Protein AF-A0A2E6H609-F1 (afdb_monomer_lite)

Foldseek 3Di:
DDDDPPPVVVVVPPPPPVLPPLCVCPVPDPVCVVVNLVRLLSLLVVCLVPVDLVSLLSSLNNVLSCVVVDLALVSVLSNLVVCVVPVVSNLVSLVVDDPVSSVSSVVSSVVSNVCVVVVND

Secondary structure (DSSP, 8-state):
--SSSSSTTSGGG--------GGGGPSP-GGGHHHHHHHHHHHHHHHHHH--HHHHHHHHHHHHHHTTT--SSGGGGGTHHHHHHSHHHHHHHHTTS-HHHHHHHHHHHHHHHHHHHHT--

Radius of gyration: 18.42 Å; chains: 1; bounding box: 48×64×32 Å

Structure (mmCIF, N/CA/C/O backbone):
data_AF-A0A2E6H609-F1
#
_entry.id   AF-A0A2E6H609-F1
#
loop_
_atom_site.group_PDB
_atom_site.id
_atom_site.type_symbol
_atom_site.label_atom_id
_atom_site.label_alt_id
_atom_site.label_comp_id
_atom_site.label_asym_id
_atom_site.label_entity_id
_atom_site.label_seq_id
_atom_site.pdbx_PDB_ins_code
_atom_site.Cartn_x
_atom_site.Cartn_y
_atom_site.Cartn_z
_atom_site.occupancy
_atom_site.B_iso_or_equiv
_atom_site.auth_seq_id
_atom_site.auth_comp_id
_atom_site.auth_asym_id
_atom_site.auth_atom_id
_atom_site.pdbx_PDB_model_num
ATOM 1 N N . MET A 1 1 ? -29.420 50.968 -5.393 1.00 48.84 1 MET A N 1
ATOM 2 C CA . MET A 1 1 ? -29.452 49.490 -5.468 1.00 48.84 1 MET A CA 1
ATOM 3 C C . MET A 1 1 ? -28.442 48.998 -6.502 1.00 48.84 1 MET A C 1
ATOM 5 O O . MET A 1 1 ? -28.805 48.791 -7.642 1.00 48.84 1 MET A O 1
ATOM 9 N N . LEU A 1 2 ? -27.162 48.883 -6.149 1.00 48.47 2 LEU A N 1
ATOM 10 C CA . LEU A 1 2 ? -26.117 48.305 -7.009 1.00 48.47 2 LEU A CA 1
ATOM 11 C C . LEU A 1 2 ? -24.867 48.211 -6.135 1.00 48.47 2 LEU A C 1
ATOM 13 O O . LEU A 1 2 ? -24.292 49.260 -5.873 1.00 48.47 2 LEU A O 1
ATOM 17 N N . LYS A 1 3 ? -24.528 47.019 -5.614 1.00 52.00 3 LYS A N 1
ATOM 18 C CA . LYS A 1 3 ? -23.198 46.620 -5.066 1.00 52.00 3 LYS A CA 1
ATOM 19 C C . LYS A 1 3 ? -23.232 45.349 -4.183 1.00 52.00 3 LYS A C 1
ATOM 21 O O . LYS A 1 3 ? -22.419 45.227 -3.280 1.00 52.00 3 LYS A O 1
ATOM 26 N N . LEU A 1 4 ? -24.108 44.369 -4.440 1.00 51.22 4 LEU A N 1
ATOM 27 C CA . LEU A 1 4 ? -24.056 43.079 -3.714 1.00 51.22 4 LEU A CA 1
ATOM 28 C C . LEU A 1 4 ? -23.756 41.839 -4.575 1.00 51.22 4 LEU A C 1
ATOM 30 O O . LEU A 1 4 ? -23.545 40.765 -4.031 1.00 51.22 4 LEU A O 1
ATOM 34 N N . ILE A 1 5 ? -23.649 41.966 -5.901 1.00 55.59 5 ILE A N 1
ATOM 35 C CA . ILE A 1 5 ? -23.533 40.800 -6.807 1.00 55.59 5 ILE A CA 1
ATOM 36 C C . ILE A 1 5 ? -22.076 40.534 -7.253 1.00 55.59 5 ILE A C 1
ATOM 38 O O . ILE A 1 5 ? -21.819 39.726 -8.135 1.00 55.59 5 ILE A O 1
ATOM 42 N N . LYS A 1 6 ? -21.069 41.183 -6.650 1.00 45.56 6 LYS A N 1
ATOM 43 C CA . LYS A 1 6 ? -19.662 41.012 -7.080 1.00 45.56 6 LYS A CA 1
ATOM 44 C C . LYS A 1 6 ? -18.836 39.989 -6.295 1.00 45.56 6 LYS A C 1
ATOM 46 O O . LYS A 1 6 ? -17.710 39.728 -6.696 1.00 45.56 6 LYS A O 1
ATOM 51 N N . VAL A 1 7 ? -19.368 39.379 -5.234 1.00 52.22 7 VAL A N 1
ATOM 52 C CA . VAL A 1 7 ? -18.578 38.456 -4.389 1.00 52.22 7 VAL A CA 1
ATOM 53 C C . VAL A 1 7 ? -18.879 36.975 -4.667 1.00 52.22 7 VAL A C 1
ATOM 55 O O . VAL A 1 7 ? -18.064 36.116 -4.352 1.00 52.22 7 VAL A O 1
ATOM 58 N N . LEU A 1 8 ? -19.989 36.647 -5.340 1.00 47.31 8 LEU A N 1
ATOM 59 C CA . LEU A 1 8 ? -20.422 35.249 -5.488 1.00 47.31 8 LEU A CA 1
ATOM 60 C C . LEU A 1 8 ? -19.766 34.466 -6.644 1.00 47.31 8 LEU A C 1
ATOM 62 O O . LEU A 1 8 ? -19.955 33.261 -6.742 1.00 47.31 8 LEU A O 1
ATOM 66 N N . LEU A 1 9 ? -19.001 35.123 -7.522 1.00 47.19 9 LEU A N 1
ATOM 67 C CA . LEU A 1 9 ? -18.356 34.471 -8.674 1.00 47.19 9 LEU A CA 1
ATOM 68 C C . LEU A 1 9 ? -16.894 34.069 -8.423 1.00 47.19 9 LEU A C 1
ATOM 70 O O . LEU A 1 9 ? -16.310 33.373 -9.248 1.00 47.19 9 LEU A O 1
ATOM 74 N N . LEU A 1 10 ? -16.302 34.457 -7.285 1.00 43.31 10 LEU A N 1
ATOM 75 C CA . LEU A 1 10 ? -14.913 34.102 -6.960 1.00 43.31 10 LEU A CA 1
ATOM 76 C C . LEU A 1 10 ? -14.771 32.739 -6.258 1.00 43.31 10 LEU A C 1
ATOM 78 O O . LEU A 1 10 ? -13.672 32.198 -6.199 1.00 43.31 10 LEU A O 1
ATOM 82 N N . SER A 1 11 ? -15.862 32.159 -5.753 1.00 45.47 11 SER A N 1
ATOM 83 C CA . SER A 1 11 ? -15.857 30.859 -5.062 1.00 45.47 11 SER A CA 1
ATOM 84 C C . SER A 1 11 ? -16.015 29.653 -5.995 1.00 45.47 11 SER A C 1
ATOM 86 O O . SER A 1 11 ? -15.825 28.521 -5.560 1.00 45.47 11 SER A O 1
ATOM 88 N N . LEU A 1 12 ? -16.304 29.869 -7.283 1.00 41.12 12 LEU A N 1
ATOM 89 C CA . LEU A 1 12 ? -16.448 28.794 -8.276 1.00 41.12 12 LEU A CA 1
ATOM 90 C C . LEU A 1 12 ? -15.134 28.419 -8.981 1.00 41.12 12 LEU A C 1
ATOM 92 O O . LEU A 1 12 ? -15.113 27.494 -9.785 1.00 41.12 12 LEU A O 1
ATOM 96 N N . PHE A 1 13 ? -14.024 29.076 -8.630 1.00 44.38 13 PHE A N 1
ATOM 97 C CA . PHE A 1 13 ? -12.676 28.715 -9.078 1.00 44.38 13 PHE A CA 1
ATOM 98 C C . PHE A 1 13 ? -11.891 27.892 -8.043 1.00 44.38 13 PHE A C 1
ATOM 100 O O . PHE A 1 13 ? -10.661 27.820 -8.121 1.00 44.38 13 PHE A O 1
ATOM 107 N N . LEU A 1 14 ? -12.571 27.172 -7.133 1.00 43.41 14 LEU A N 1
ATOM 108 C CA . LEU A 1 14 ? -12.004 25.925 -6.605 1.00 43.41 14 LEU A CA 1
ATOM 109 C C . LEU A 1 14 ? -11.984 24.916 -7.751 1.00 43.41 14 LEU A C 1
ATOM 111 O O . LEU A 1 14 ? -12.820 24.025 -7.868 1.00 43.41 14 LEU A O 1
ATOM 115 N N . SER A 1 15 ? -11.011 25.125 -8.630 1.00 40.81 15 SER A N 1
ATOM 116 C CA . SER A 1 15 ? -10.601 24.190 -9.651 1.00 40.81 15 SER A CA 1
ATOM 117 C C . SER A 1 15 ? -10.499 22.842 -8.967 1.00 40.81 15 SER A C 1
ATOM 119 O O . SER A 1 15 ? -9.662 22.655 -8.080 1.00 40.81 15 SER A O 1
ATOM 121 N N . GLN A 1 16 ? -11.395 21.936 -9.353 1.00 44.53 16 GLN A N 1
ATOM 122 C CA . GLN A 1 16 ? -11.210 20.512 -9.185 1.00 44.53 16 GLN A CA 1
ATOM 123 C C . GLN A 1 16 ? -9.761 20.222 -9.571 1.00 44.53 16 GLN A C 1
ATOM 125 O O . GLN A 1 16 ? -9.411 20.141 -10.748 1.00 44.53 16 GLN A O 1
ATOM 130 N N . LEU A 1 17 ? -8.905 20.067 -8.562 1.00 43.00 17 LEU A N 1
ATOM 131 C CA . LEU A 1 17 ? -7.793 19.149 -8.648 1.00 43.00 17 LEU A CA 1
ATOM 132 C C . LEU A 1 17 ? -8.477 17.84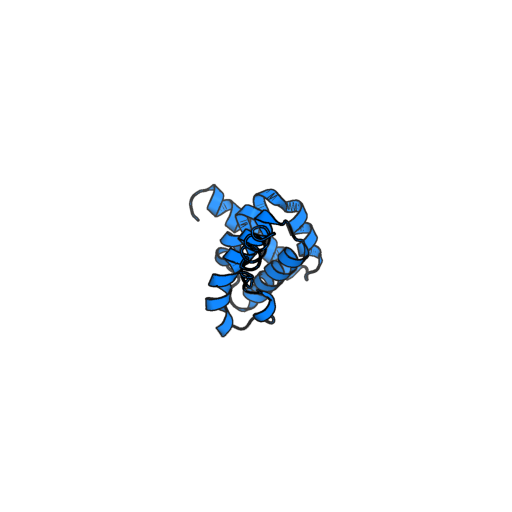0 -9.000 1.00 43.00 17 LEU A C 1
ATOM 134 O O . LEU A 1 17 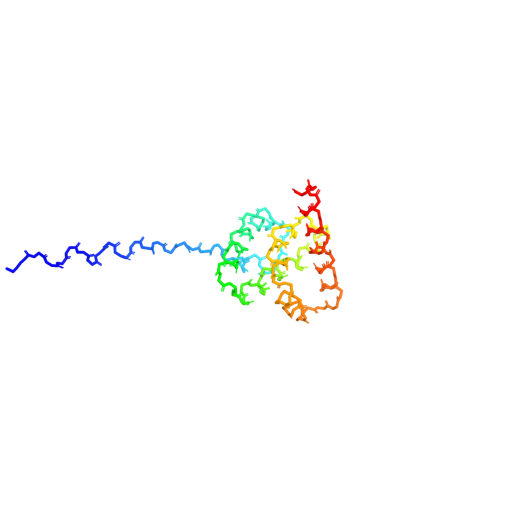? -9.019 17.166 -8.128 1.00 43.00 17 LEU A O 1
ATOM 138 N N . ALA A 1 18 ? -8.553 17.545 -10.296 1.00 42.75 18 ALA A N 1
ATOM 139 C CA . ALA A 1 18 ? -8.818 16.211 -10.767 1.00 42.75 18 ALA A CA 1
ATOM 140 C C . ALA A 1 18 ? -7.723 15.368 -10.117 1.00 42.75 18 ALA A C 1
ATOM 142 O O . ALA A 1 18 ? -6.588 15.327 -10.601 1.00 42.75 18 ALA A O 1
ATOM 143 N N . SER A 1 19 ? -8.027 14.819 -8.935 1.00 48.94 19 SER A N 1
ATOM 144 C CA . SER A 1 19 ? -7.154 13.888 -8.245 1.00 48.94 19 SER A CA 1
ATOM 145 C C . SER A 1 19 ? -6.884 12.824 -9.287 1.00 48.94 19 SER A C 1
ATOM 147 O O . SER A 1 19 ? -7.821 12.289 -9.884 1.00 48.94 19 SER A O 1
ATOM 149 N N . ALA A 1 20 ? -5.613 12.662 -9.652 1.00 59.75 20 ALA A N 1
ATOM 150 C CA . ALA A 1 20 ? -5.241 11.726 -10.691 1.00 59.75 20 ALA A CA 1
ATOM 151 C C . ALA A 1 20 ? -5.693 10.347 -10.208 1.00 59.75 20 ALA A C 1
ATOM 153 O O . ALA A 1 20 ? -5.037 9.761 -9.351 1.00 59.75 20 ALA A O 1
ATOM 154 N N . ASP A 1 21 ? -6.846 9.883 -10.702 1.00 75.75 21 ASP A N 1
ATOM 155 C CA . ASP A 1 21 ? -7.497 8.712 -10.129 1.00 75.75 21 ASP A CA 1
ATOM 156 C C . ASP A 1 21 ? -6.628 7.500 -10.420 1.00 75.75 21 ASP A C 1
ATOM 158 O O . ASP A 1 21 ? -6.451 7.088 -11.571 1.00 75.75 21 ASP A O 1
ATOM 162 N N . ILE A 1 22 ? -6.052 6.949 -9.359 1.00 85.94 22 ILE A N 1
ATOM 163 C CA . ILE A 1 22 ? -5.151 5.813 -9.442 1.00 85.94 22 ILE A CA 1
ATOM 164 C C . ILE A 1 22 ? -5.847 4.571 -10.018 1.00 85.94 22 ILE A C 1
ATOM 166 O O . ILE A 1 22 ? -5.189 3.705 -10.597 1.00 85.94 22 ILE A O 1
ATOM 170 N N . ASN A 1 23 ? -7.185 4.537 -9.976 1.00 84.50 23 ASN A N 1
ATOM 171 C CA . ASN A 1 23 ? -8.004 3.509 -10.612 1.00 84.50 23 ASN A CA 1
ATOM 172 C C . ASN A 1 23 ? -7.757 3.352 -12.107 1.00 84.50 23 ASN A C 1
ATOM 174 O O . ASN A 1 23 ? -7.874 2.242 -12.616 1.00 84.50 23 ASN A O 1
ATOM 178 N N . LYS A 1 24 ? -7.427 4.432 -12.827 1.00 88.44 24 LYS A N 1
ATOM 179 C CA . LYS A 1 24 ? -7.278 4.365 -14.291 1.00 88.44 24 LYS A CA 1
ATOM 180 C C . LYS A 1 24 ? -6.125 3.460 -14.734 1.00 88.44 24 LYS A C 1
ATOM 182 O O . LYS A 1 24 ? -6.010 3.133 -15.910 1.00 88.44 24 LYS A O 1
ATOM 187 N N . TYR A 1 25 ? -5.263 3.077 -13.794 1.00 89.06 25 TYR A N 1
ATOM 188 C CA . TYR A 1 25 ? -4.143 2.178 -14.024 1.00 89.06 25 TYR A CA 1
ATOM 189 C C . TYR A 1 25 ? -4.432 0.735 -13.616 1.00 89.06 25 TYR A C 1
ATOM 191 O O . TYR A 1 25 ? -3.521 -0.083 -13.710 1.00 89.06 25 TYR A O 1
ATOM 199 N N . LEU A 1 26 ? -5.654 0.410 -13.185 1.00 86.94 26 LEU A N 1
ATOM 200 C CA . LEU A 1 26 ? -6.084 -0.949 -12.871 1.00 86.94 26 LEU A CA 1
ATOM 201 C C . LEU A 1 26 ? -6.909 -1.528 -14.045 1.00 86.94 26 LEU A C 1
ATOM 203 O O . LEU A 1 26 ? -7.840 -0.868 -14.503 1.00 86.94 26 LEU A O 1
ATOM 207 N N . PRO A 1 27 ? -6.611 -2.750 -14.537 1.00 90.88 27 PRO A N 1
ATOM 208 C CA . PRO A 1 27 ? -5.511 -3.622 -14.124 1.00 90.88 27 PRO A CA 1
ATOM 209 C C . PRO A 1 27 ? -4.136 -3.072 -14.538 1.00 90.88 27 PRO A C 1
ATOM 211 O O . PRO A 1 27 ? -3.959 -2.507 -15.621 1.00 90.88 27 PRO A O 1
ATOM 214 N N . LEU A 1 28 ? -3.149 -3.270 -13.664 1.00 91.44 28 LEU A N 1
ATOM 215 C CA . LEU A 1 28 ? -1.809 -2.716 -13.809 1.00 91.44 28 LEU A CA 1
ATOM 216 C C . LEU A 1 28 ? -1.044 -3.393 -14.948 1.00 91.44 28 LEU A C 1
ATOM 218 O O . LEU A 1 28 ? -0.929 -4.619 -14.999 1.00 91.44 28 LEU A O 1
ATOM 222 N N . LYS A 1 29 ? -0.480 -2.576 -15.843 1.00 93.81 29 LYS A N 1
ATOM 223 C CA . LYS A 1 29 ? 0.429 -2.987 -16.921 1.00 93.81 29 LYS A CA 1
ATOM 224 C C . LYS A 1 29 ? 1.811 -2.387 -16.679 1.00 93.81 29 LYS A C 1
ATOM 226 O O . LYS A 1 29 ? 1.921 -1.305 -16.107 1.00 93.81 29 LYS A O 1
ATOM 231 N N . LYS A 1 30 ? 2.864 -3.033 -17.192 1.00 90.38 30 LYS A N 1
ATOM 232 C CA . LYS A 1 30 ? 4.250 -2.546 -17.058 1.00 90.38 30 LYS A CA 1
ATOM 233 C C . LYS A 1 30 ? 4.431 -1.120 -17.601 1.00 90.38 30 LYS A C 1
ATOM 235 O O . LYS A 1 30 ? 5.126 -0.316 -16.992 1.00 90.38 30 LYS A O 1
ATOM 240 N N . SER A 1 31 ? 3.748 -0.777 -18.695 1.00 91.94 31 SER A N 1
ATOM 241 C CA . SER A 1 31 ? 3.759 0.575 -19.275 1.00 91.94 31 SER A CA 1
ATOM 242 C C . SER A 1 31 ? 3.138 1.645 -18.369 1.00 91.94 31 SER A C 1
ATOM 244 O O . SER A 1 31 ? 3.436 2.824 -18.535 1.00 91.94 31 SER A O 1
ATOM 246 N N . HIS A 1 32 ? 2.300 1.265 -17.398 1.00 93.31 32 HIS A N 1
ATOM 247 C CA . HIS A 1 32 ? 1.688 2.201 -16.454 1.00 93.31 32 HIS A CA 1
ATOM 248 C C . HIS A 1 32 ? 2.642 2.598 -15.318 1.00 93.31 32 HIS A C 1
ATOM 250 O O . HIS A 1 32 ? 2.412 3.630 -14.691 1.00 93.31 32 HIS A O 1
ATOM 256 N N . LEU A 1 33 ? 3.700 1.817 -15.046 1.00 90.31 33 LEU A N 1
ATOM 257 C CA . LEU A 1 33 ? 4.552 1.986 -13.861 1.00 90.31 33 LEU A CA 1
ATOM 258 C C . LEU A 1 33 ? 5.102 3.413 -13.697 1.00 90.31 33 LEU A C 1
ATOM 260 O O . LEU A 1 33 ? 4.899 3.980 -12.623 1.00 90.31 33 LEU A O 1
ATOM 264 N N . PRO A 1 34 ? 5.684 4.068 -14.727 1.00 90.25 34 PRO A N 1
ATOM 265 C CA . PRO A 1 34 ? 6.198 5.431 -14.572 1.00 90.25 34 PRO A CA 1
ATOM 266 C C . PRO A 1 34 ? 5.120 6.442 -14.164 1.00 90.25 34 PRO A C 1
ATOM 268 O O . PRO A 1 34 ? 5.382 7.373 -13.405 1.00 90.25 34 PRO A O 1
ATOM 271 N N . ALA A 1 35 ? 3.894 6.268 -14.662 1.00 91.31 35 ALA A N 1
ATOM 272 C CA . ALA A 1 35 ? 2.778 7.142 -14.331 1.00 91.31 35 ALA A CA 1
ATOM 273 C C . ALA A 1 35 ? 2.216 6.833 -12.935 1.00 91.31 35 ALA A C 1
ATOM 275 O O . ALA A 1 35 ? 1.894 7.754 -12.188 1.00 91.31 35 ALA A O 1
ATOM 276 N N . VAL A 1 36 ? 2.155 5.552 -12.564 1.00 91.94 36 VAL A N 1
ATOM 277 C CA . VAL A 1 36 ? 1.716 5.082 -11.245 1.00 91.94 36 VAL A CA 1
ATOM 278 C C . VAL A 1 36 ? 2.628 5.598 -10.138 1.00 91.94 36 VAL A C 1
ATOM 280 O O . VAL A 1 36 ? 2.114 6.166 -9.178 1.00 91.94 36 VAL A O 1
ATOM 283 N N . TYR A 1 37 ? 3.953 5.515 -10.300 1.00 89.38 37 TYR A N 1
ATOM 284 C CA . TYR A 1 37 ? 4.907 6.069 -9.330 1.00 89.38 37 TYR A CA 1
ATOM 285 C C . TYR A 1 37 ? 4.709 7.576 -9.101 1.00 89.38 37 TYR A C 1
ATOM 287 O O . TYR A 1 37 ? 4.857 8.057 -7.982 1.00 89.38 37 TYR A O 1
ATOM 295 N N . LYS A 1 38 ? 4.301 8.329 -10.132 1.00 87.06 38 LYS A N 1
ATOM 296 C CA . LYS A 1 38 ? 4.018 9.769 -10.005 1.00 87.06 38 LYS A CA 1
ATOM 297 C C . LYS A 1 38 ? 2.699 10.071 -9.291 1.00 87.06 38 LYS A C 1
ATOM 299 O O . LYS A 1 38 ? 2.588 11.112 -8.646 1.00 87.06 38 LYS A O 1
ATOM 304 N N . VAL A 1 39 ? 1.679 9.221 -9.439 1.00 91.25 39 VAL A N 1
ATOM 305 C CA . VAL A 1 39 ? 0.340 9.496 -8.884 1.00 91.25 39 VAL A CA 1
ATOM 306 C C . VAL A 1 39 ? 0.108 8.876 -7.508 1.00 91.25 39 VAL A C 1
ATOM 308 O O . VAL A 1 39 ? -0.609 9.474 -6.711 1.00 91.25 39 VAL A O 1
ATOM 311 N N . ILE A 1 40 ? 0.740 7.738 -7.198 1.00 93.31 40 ILE A N 1
ATOM 312 C CA . ILE A 1 40 ? 0.561 7.015 -5.928 1.00 93.31 40 ILE A CA 1
ATOM 313 C C . ILE A 1 40 ? 0.888 7.914 -4.731 1.00 93.31 40 ILE A C 1
ATOM 315 O O . ILE A 1 40 ? 0.130 7.929 -3.769 1.00 93.31 40 ILE A O 1
ATOM 319 N N . GLY A 1 41 ? 1.938 8.741 -4.818 1.00 91.81 41 GLY A N 1
ATOM 320 C CA . GLY A 1 41 ? 2.318 9.663 -3.744 1.00 91.81 41 GLY A CA 1
ATOM 321 C C . GLY A 1 41 ? 1.229 10.693 -3.441 1.00 91.81 41 GLY A C 1
ATOM 322 O O . GLY A 1 41 ? 0.937 10.961 -2.279 1.00 91.81 41 GLY A O 1
ATOM 323 N N . LYS A 1 42 ? 0.546 11.207 -4.474 1.00 92.75 42 LYS A N 1
ATOM 324 C CA . LYS A 1 42 ? -0.600 12.113 -4.293 1.00 92.75 42 LYS A CA 1
ATOM 325 C C . LYS A 1 42 ? -1.773 11.395 -3.631 1.00 92.75 42 LYS A C 1
ATOM 327 O O . LYS A 1 42 ? -2.382 11.951 -2.723 1.00 92.75 42 LYS A O 1
ATOM 332 N N . SER A 1 43 ? -2.058 10.162 -4.048 1.00 93.81 43 SER A N 1
ATOM 333 C CA . SER A 1 43 ? -3.117 9.347 -3.449 1.00 93.81 43 SER A CA 1
ATOM 334 C C . SER A 1 43 ? -2.824 8.998 -1.989 1.00 93.81 43 SER A C 1
ATOM 336 O O . SER A 1 43 ? -3.734 9.047 -1.169 1.00 93.81 43 SER A O 1
ATOM 338 N N . VAL A 1 44 ? -1.573 8.690 -1.631 1.00 94.81 44 VAL A N 1
ATOM 339 C CA . VAL A 1 44 ? -1.196 8.440 -0.231 1.00 94.81 44 VAL A CA 1
ATOM 340 C C . VAL A 1 44 ? -1.297 9.720 0.601 1.00 94.81 44 VAL A C 1
ATOM 342 O O . VAL A 1 44 ? -1.871 9.681 1.683 1.00 94.81 44 VAL A O 1
ATOM 345 N N . ALA A 1 45 ? -0.852 10.868 0.085 1.00 93.56 45 ALA A N 1
ATOM 346 C CA . ALA A 1 45 ? -1.015 12.149 0.778 1.00 93.56 45 ALA A CA 1
ATOM 347 C C . ALA A 1 45 ? -2.498 12.533 0.972 1.00 93.56 45 ALA A C 1
ATOM 349 O O . ALA A 1 45 ? -2.878 13.114 1.989 1.00 93.56 45 ALA A O 1
ATOM 350 N N . GLU A 1 46 ? -3.364 12.211 0.007 1.00 93.75 46 GLU A N 1
ATOM 351 C CA . GLU A 1 46 ? -4.816 12.367 0.143 1.00 93.75 46 GLU A CA 1
ATOM 352 C C . GLU A 1 46 ? -5.390 11.395 1.184 1.00 93.75 46 GLU A C 1
ATOM 354 O O . GLU A 1 46 ? -6.211 11.785 2.020 1.00 93.75 46 GLU A O 1
ATOM 359 N N . LEU A 1 47 ? -4.925 10.144 1.187 1.00 95.88 47 LEU A N 1
ATOM 360 C CA . LEU A 1 47 ? -5.298 9.145 2.182 1.00 95.88 47 LEU A CA 1
ATOM 361 C C . LEU A 1 47 ? -4.888 9.573 3.599 1.00 95.88 47 LEU A C 1
ATOM 363 O O . LEU A 1 47 ? -5.681 9.413 4.521 1.00 95.88 47 LEU A O 1
ATOM 367 N N . GLU A 1 48 ? -3.703 10.154 3.785 1.00 95.12 48 GLU A N 1
ATOM 368 C CA . GLU A 1 48 ? -3.246 10.669 5.083 1.00 95.12 48 GLU A CA 1
ATOM 369 C C . GLU A 1 48 ? -4.197 11.725 5.656 1.00 95.12 48 GLU A C 1
ATOM 371 O O . GLU A 1 48 ? -4.479 11.721 6.855 1.00 95.12 48 GLU A O 1
ATOM 376 N N . LYS A 1 49 ? -4.733 12.596 4.795 1.00 94.38 49 LYS A N 1
ATOM 377 C CA . LYS A 1 49 ? -5.666 13.663 5.184 1.00 94.38 49 LYS A CA 1
ATOM 378 C C . LYS A 1 49 ? -7.075 13.143 5.447 1.00 94.38 49 LYS A C 1
ATOM 380 O O . LYS A 1 49 ? -7.726 13.573 6.392 1.00 94.38 49 LYS A O 1
ATOM 385 N N . THR A 1 50 ? -7.559 12.248 4.588 1.00 94.19 50 THR A N 1
ATOM 386 C CA . THR A 1 50 ? -8.974 11.842 4.557 1.00 94.19 50 THR A CA 1
ATOM 387 C C . THR A 1 50 ? -9.261 10.561 5.326 1.00 94.19 50 THR A C 1
ATOM 389 O O . THR A 1 50 ? -10.399 10.333 5.726 1.00 94.19 50 THR A O 1
ATOM 392 N N . LYS A 1 51 ? -8.254 9.696 5.495 1.00 93.62 51 LYS A N 1
ATOM 393 C CA . LYS A 1 51 ? -8.386 8.323 6.008 1.00 93.62 51 LYS A CA 1
ATOM 394 C C . LYS A 1 51 ? -9.470 7.518 5.276 1.00 93.62 51 LYS A C 1
ATOM 396 O O . LYS A 1 51 ? -10.114 6.649 5.854 1.00 93.62 51 LYS A O 1
ATOM 401 N N . ASN A 1 52 ? -9.677 7.806 3.992 1.00 94.31 52 ASN A N 1
ATOM 402 C CA . ASN A 1 52 ? -10.711 7.177 3.181 1.00 94.31 52 ASN A CA 1
ATOM 403 C C . ASN A 1 52 ? -10.383 5.691 2.914 1.00 94.31 52 ASN A C 1
ATOM 405 O O . ASN A 1 52 ? -9.460 5.373 2.160 1.00 94.31 52 ASN A O 1
ATOM 409 N N . GLU A 1 53 ? -11.163 4.771 3.496 1.00 94.81 53 GLU A N 1
ATOM 410 C CA . GLU A 1 53 ? -10.976 3.319 3.328 1.00 94.81 53 GLU A CA 1
ATOM 411 C C . GLU A 1 53 ? -11.091 2.859 1.864 1.00 94.81 53 GLU A C 1
ATOM 413 O O . GLU A 1 53 ? -10.376 1.944 1.448 1.00 94.81 53 GLU A O 1
ATOM 418 N N . ALA A 1 54 ? -11.936 3.505 1.052 1.00 93.75 54 ALA A N 1
ATOM 419 C CA . ALA A 1 54 ? -12.060 3.172 -0.364 1.00 93.75 54 ALA A CA 1
ATOM 420 C C . ALA A 1 54 ? -10.787 3.549 -1.135 1.00 93.75 54 ALA A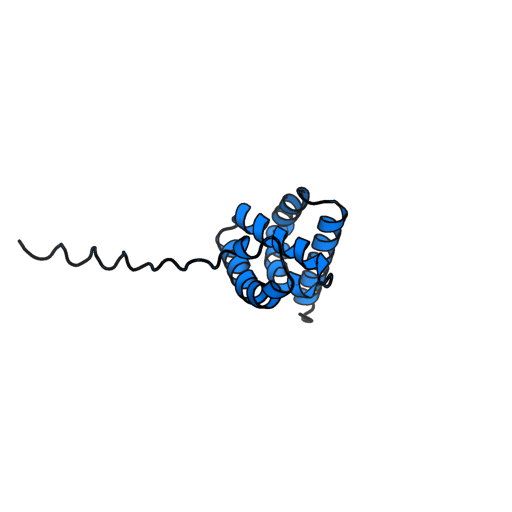 C 1
ATOM 422 O O . ALA A 1 54 ? -10.317 2.771 -1.964 1.00 93.75 54 ALA A O 1
ATOM 423 N N . LEU A 1 55 ? -10.190 4.706 -0.829 1.00 94.62 55 LEU A N 1
ATOM 424 C CA . LEU A 1 55 ? -8.914 5.123 -1.415 1.00 94.62 55 LEU A CA 1
ATOM 425 C C . LEU A 1 55 ? -7.768 4.198 -0.985 1.00 94.62 55 LEU A C 1
ATOM 427 O O . LEU A 1 55 ? -6.987 3.766 -1.832 1.00 94.62 55 LEU A O 1
ATOM 431 N N . LEU A 1 56 ? -7.715 3.821 0.298 1.00 96.62 56 LEU A N 1
ATOM 432 C CA . LEU A 1 56 ? -6.780 2.806 0.796 1.00 96.62 56 LEU A CA 1
ATOM 433 C C . LEU A 1 56 ? -6.931 1.489 0.026 1.00 96.62 56 LEU A C 1
ATOM 435 O O . LEU A 1 56 ? -5.935 0.899 -0.383 1.00 96.62 56 LEU A O 1
ATOM 439 N N . GLY A 1 57 ? -8.168 1.047 -0.212 1.00 95.94 57 GLY A N 1
ATOM 440 C CA . GLY A 1 57 ? -8.456 -0.139 -1.013 1.00 95.94 57 GLY A CA 1
ATOM 441 C C . GLY A 1 57 ? -7.798 -0.082 -2.391 1.00 95.94 57 GLY A C 1
ATOM 442 O O . GLY A 1 57 ? -7.076 -1.011 -2.742 1.00 95.94 57 GLY A O 1
ATOM 443 N N . LYS A 1 58 ? -7.979 1.030 -3.113 1.00 94.44 58 LYS A N 1
ATOM 444 C CA . LYS A 1 58 ? -7.409 1.249 -4.454 1.00 94.44 58 LYS A CA 1
ATOM 445 C C . LYS A 1 58 ? -5.882 1.289 -4.445 1.00 94.44 58 LYS A C 1
ATOM 447 O O . LYS A 1 58 ? -5.240 0.684 -5.298 1.00 94.44 58 LYS A O 1
ATOM 452 N N . ILE A 1 59 ? -5.293 1.981 -3.470 1.00 95.75 59 ILE A N 1
ATOM 453 C CA . ILE A 1 59 ? -3.837 2.044 -3.286 1.00 95.75 59 ILE A CA 1
ATOM 454 C C . ILE A 1 59 ? -3.278 0.632 -3.068 1.00 95.75 59 ILE A C 1
ATOM 456 O O . ILE A 1 59 ? -2.322 0.231 -3.729 1.00 95.75 59 ILE A O 1
ATOM 460 N N . LEU A 1 60 ? -3.909 -0.158 -2.195 1.00 96.75 60 LEU A N 1
ATOM 461 C CA . LEU A 1 60 ? -3.505 -1.540 -1.942 1.00 96.75 60 LEU A CA 1
ATOM 462 C C . LEU A 1 60 ? -3.688 -2.446 -3.173 1.00 96.75 60 LEU A C 1
ATOM 464 O O . LEU A 1 60 ? -2.864 -3.336 -3.383 1.00 96.75 60 LEU A O 1
ATOM 468 N N . ASP A 1 61 ? -4.711 -2.211 -4.003 1.00 95.75 61 ASP A N 1
ATOM 469 C CA . ASP A 1 61 ? -4.910 -2.959 -5.252 1.00 95.75 61 ASP A CA 1
ATOM 470 C C . ASP A 1 61 ? -3.726 -2.730 -6.212 1.00 95.75 61 ASP A C 1
ATOM 472 O O . ASP A 1 61 ? -3.231 -3.675 -6.829 1.00 95.75 61 ASP A O 1
ATOM 476 N N . VAL A 1 62 ? -3.223 -1.493 -6.300 1.00 95.69 62 VAL A N 1
ATOM 477 C CA . VAL A 1 62 ? -2.037 -1.144 -7.103 1.00 95.69 62 VAL A CA 1
ATOM 478 C C . VAL A 1 62 ? -0.792 -1.840 -6.569 1.00 95.69 62 VAL A C 1
ATOM 480 O O . VAL A 1 62 ? -0.076 -2.476 -7.339 1.00 95.69 62 VAL A O 1
ATOM 483 N N . TYR A 1 63 ? -0.566 -1.768 -5.258 1.00 95.62 63 TYR A N 1
ATOM 484 C CA . TYR A 1 63 ? 0.551 -2.423 -4.580 1.00 95.62 63 TYR A CA 1
ATOM 485 C C . TYR A 1 63 ? 0.583 -3.936 -4.814 1.00 95.62 63 TYR A C 1
ATOM 487 O O . TYR A 1 63 ? 1.600 -4.498 -5.207 1.00 95.62 63 TYR A O 1
ATOM 495 N N . ILE A 1 64 ? -0.557 -4.606 -4.667 1.00 95.81 64 ILE A N 1
ATOM 496 C CA . ILE A 1 64 ? -0.630 -6.056 -4.864 1.00 95.81 64 ILE A CA 1
ATOM 497 C C . ILE A 1 64 ? -0.461 -6.441 -6.332 1.00 95.81 64 ILE A C 1
ATOM 499 O O . ILE A 1 64 ? 0.163 -7.457 -6.634 1.00 95.81 64 ILE A O 1
ATOM 503 N N . GLN A 1 65 ? -0.981 -5.647 -7.270 1.00 94.88 65 GLN A N 1
ATOM 504 C CA . GLN A 1 65 ? -0.744 -5.911 -8.689 1.00 94.88 65 GLN A CA 1
ATOM 505 C C . GLN A 1 65 ? 0.698 -5.613 -9.107 1.00 94.88 65 GLN A C 1
ATOM 507 O O . GLN A 1 65 ? 1.196 -6.257 -10.032 1.00 94.88 65 GLN A O 1
ATOM 512 N N . HIS A 1 66 ? 1.374 -4.692 -8.419 1.00 94.69 66 HIS A N 1
ATOM 513 C CA . HIS A 1 66 ? 2.781 -4.371 -8.644 1.00 94.69 66 HIS A CA 1
ATOM 514 C C . HIS A 1 66 ? 3.703 -5.572 -8.391 1.00 94.69 66 HIS A C 1
ATOM 516 O O . HIS A 1 66 ? 4.618 -5.780 -9.184 1.00 94.69 66 HIS A O 1
ATOM 522 N N . HIS A 1 67 ? 3.352 -6.469 -7.456 1.00 93.50 67 HIS A N 1
ATOM 523 C CA . HIS A 1 67 ? 4.059 -7.740 -7.199 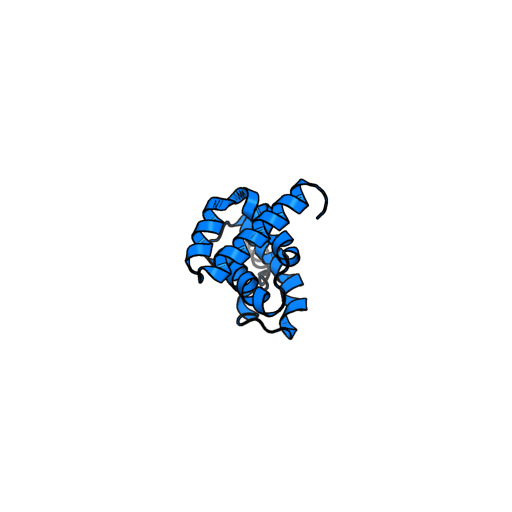1.00 93.50 67 HIS A CA 1
ATOM 524 C C . HIS A 1 67 ? 4.253 -8.654 -8.419 1.00 93.50 67 HIS A C 1
ATOM 526 O O . HIS A 1 67 ? 5.076 -9.574 -8.388 1.00 93.50 67 HIS A O 1
ATOM 532 N N . LYS A 1 68 ? 3.478 -8.448 -9.491 1.00 90.69 68 LYS A N 1
ATOM 533 C CA . LYS A 1 68 ? 3.645 -9.168 -10.763 1.00 90.69 68 LYS A CA 1
ATOM 534 C C . LYS A 1 68 ? 4.878 -8.707 -11.542 1.00 90.69 68 LYS A C 1
ATOM 536 O O . LYS A 1 68 ? 5.362 -9.452 -12.388 1.00 90.69 68 LYS A O 1
ATOM 541 N N . PHE A 1 69 ? 5.344 -7.489 -11.287 1.00 91.88 69 PHE A N 1
ATOM 542 C CA . PHE A 1 69 ? 6.473 -6.860 -11.966 1.00 91.88 69 PHE A CA 1
ATOM 543 C C . PHE A 1 69 ? 7.700 -6.802 -11.065 1.00 91.88 69 PHE A C 1
ATOM 545 O O . PHE A 1 69 ? 8.803 -7.069 -11.531 1.00 91.88 69 PHE A O 1
ATOM 552 N N . ASP A 1 70 ? 7.497 -6.477 -9.791 1.00 88.75 70 ASP A N 1
ATOM 553 C CA . ASP A 1 70 ? 8.557 -6.332 -8.805 1.00 88.75 70 ASP A CA 1
ATOM 554 C C . ASP A 1 70 ? 7.994 -6.626 -7.407 1.00 88.75 70 ASP A C 1
ATOM 556 O O . ASP A 1 70 ? 6.898 -6.199 -7.058 1.00 88.75 70 ASP A O 1
ATOM 560 N N . LYS A 1 71 ? 8.725 -7.422 -6.627 1.00 91.00 71 LYS A N 1
ATOM 561 C CA . LYS A 1 71 ? 8.323 -7.871 -5.287 1.00 91.00 71 LYS A CA 1
ATOM 562 C C . LYS A 1 71 ? 9.071 -7.147 -4.169 1.00 91.00 71 LYS A C 1
ATOM 564 O O . LYS A 1 71 ? 8.837 -7.473 -3.008 1.00 91.00 71 LYS A O 1
ATOM 569 N N . THR A 1 72 ? 9.977 -6.231 -4.505 1.00 91.50 72 THR A N 1
ATOM 570 C CA . THR A 1 72 ? 10.771 -5.475 -3.535 1.00 91.50 72 THR A CA 1
ATOM 571 C C . THR A 1 72 ? 9.911 -4.499 -2.729 1.00 91.50 72 THR A C 1
ATOM 573 O O . THR A 1 72 ? 8.777 -4.172 -3.089 1.00 91.50 72 THR A O 1
ATOM 576 N N . TYR A 1 73 ? 10.459 -4.034 -1.607 1.00 89.62 73 TYR A N 1
ATOM 577 C CA . TYR A 1 73 ? 9.758 -3.145 -0.685 1.00 89.62 73 TYR A CA 1
ATOM 578 C C . TYR A 1 73 ? 9.803 -1.665 -1.101 1.00 89.62 73 TYR A C 1
ATOM 580 O O . TYR A 1 73 ? 8.991 -0.895 -0.601 1.00 89.62 73 TYR A O 1
ATOM 588 N N . TYR A 1 74 ? 10.678 -1.261 -2.030 1.00 90.44 74 TYR A N 1
ATOM 589 C CA . TYR A 1 74 ? 10.897 0.152 -2.381 1.00 90.44 74 TYR A CA 1
ATOM 590 C C . TYR A 1 74 ? 9.613 0.886 -2.770 1.00 90.44 74 TYR A C 1
ATOM 592 O O . TYR A 1 74 ? 9.361 2.010 -2.349 1.00 90.44 74 TYR A O 1
ATOM 600 N N . PHE A 1 75 ? 8.720 0.238 -3.523 1.00 92.06 75 PHE A N 1
ATOM 601 C CA . PHE A 1 75 ? 7.457 0.881 -3.886 1.00 92.06 75 PHE A CA 1
ATOM 602 C C . PHE A 1 75 ? 6.588 1.198 -2.652 1.00 92.06 75 PHE A C 1
ATOM 604 O O . PHE A 1 75 ? 5.834 2.179 -2.643 1.00 92.06 75 PHE A O 1
ATOM 611 N N . TYR A 1 76 ? 6.676 0.364 -1.612 1.00 95.69 76 TYR A N 1
ATOM 612 C CA . TYR A 1 76 ? 5.896 0.462 -0.380 1.00 95.69 76 TYR A CA 1
ATOM 613 C C . TYR A 1 76 ? 6.384 1.549 0.579 1.00 95.69 76 TYR A C 1
ATOM 615 O O . TYR A 1 76 ? 5.605 1.938 1.450 1.00 95.69 76 TYR A O 1
ATOM 623 N N . GLU A 1 77 ? 7.591 2.093 0.398 1.00 94.50 77 GLU A N 1
ATOM 624 C CA . GLU A 1 77 ? 8.118 3.215 1.196 1.00 94.50 77 GLU A CA 1
ATOM 625 C C . GLU A 1 77 ? 7.157 4.403 1.221 1.00 94.50 77 GLU A C 1
ATOM 627 O O . GLU A 1 77 ? 6.973 5.038 2.253 1.00 94.50 77 GLU A O 1
ATOM 632 N N . ILE A 1 78 ? 6.437 4.633 0.121 1.00 94.69 78 ILE A N 1
ATOM 633 C CA . ILE A 1 78 ? 5.465 5.724 0.009 1.00 94.69 78 ILE A CA 1
ATOM 634 C C . ILE A 1 78 ? 4.294 5.536 0.992 1.00 94.69 78 ILE A C 1
ATOM 636 O O . ILE A 1 78 ? 3.827 6.506 1.580 1.00 94.69 78 ILE A O 1
ATOM 640 N N . LEU A 1 79 ? 3.810 4.302 1.195 1.00 96.81 79 LEU A N 1
ATOM 641 C CA . LEU A 1 79 ? 2.689 3.992 2.097 1.00 96.81 79 LEU A CA 1
ATOM 642 C C . LEU A 1 79 ? 3.147 3.668 3.531 1.00 96.81 79 LEU A C 1
ATOM 644 O O . LEU A 1 79 ? 2.337 3.720 4.462 1.00 96.81 79 LEU A O 1
ATOM 648 N N . ALA A 1 80 ? 4.422 3.334 3.728 1.00 96.81 80 ALA A N 1
ATOM 649 C CA . ALA A 1 80 ? 4.969 2.883 5.004 1.00 96.81 80 ALA A CA 1
ATOM 650 C C . ALA A 1 80 ? 4.743 3.867 6.177 1.00 96.81 80 ALA A C 1
ATOM 652 O O . ALA A 1 80 ? 4.304 3.404 7.234 1.00 96.81 80 ALA A O 1
ATOM 653 N N . PRO A 1 81 ? 4.903 5.201 6.033 1.00 96.25 81 PRO A N 1
ATOM 654 C CA . PRO A 1 81 ? 4.598 6.149 7.109 1.00 96.25 81 PRO A CA 1
ATOM 655 C C . PRO A 1 81 ? 3.129 6.116 7.548 1.00 96.25 81 PRO A C 1
ATOM 657 O O . PRO A 1 81 ? 2.826 6.106 8.747 1.00 96.25 81 PRO A O 1
ATOM 660 N N . PHE A 1 82 ? 2.20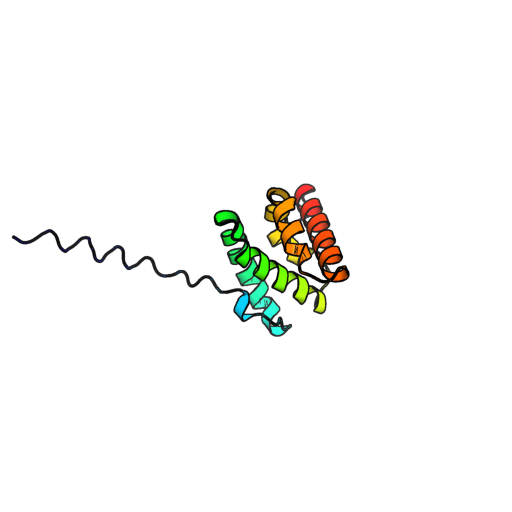0 6.055 6.587 1.00 97.38 82 PHE A N 1
ATOM 661 C CA . PHE A 1 82 ? 0.774 5.919 6.881 1.00 97.38 82 PHE A CA 1
ATOM 662 C C . PHE A 1 82 ? 0.485 4.581 7.567 1.00 97.38 82 PHE A C 1
ATOM 664 O O . PHE A 1 82 ? -0.277 4.544 8.536 1.00 97.38 82 PHE A O 1
ATOM 671 N N . TYR A 1 83 ? 1.113 3.497 7.101 1.00 98.06 83 TYR A N 1
ATOM 672 C CA . TYR A 1 83 ? 1.008 2.171 7.705 1.00 98.06 83 TYR A CA 1
ATOM 673 C C . TYR A 1 83 ? 1.501 2.147 9.152 1.00 98.06 83 TYR A C 1
ATOM 675 O O . TYR A 1 83 ? 0.793 1.618 10.004 1.00 98.06 83 TYR A O 1
ATOM 683 N N . GLY A 1 84 ? 2.644 2.763 9.462 1.00 96.94 84 GLY A N 1
ATOM 684 C CA . GLY A 1 84 ? 3.159 2.842 10.832 1.00 96.94 84 GLY A CA 1
ATOM 685 C C . GLY A 1 84 ? 2.163 3.495 11.795 1.00 96.94 84 GLY A C 1
ATOM 686 O O . GLY A 1 84 ? 1.918 2.978 12.882 1.00 96.94 84 GLY A O 1
ATOM 687 N N . LYS A 1 85 ? 1.504 4.575 11.357 1.00 97.00 85 LYS A N 1
ATOM 688 C CA . LYS A 1 85 ? 0.510 5.316 12.156 1.00 97.00 85 LYS A CA 1
ATOM 689 C C . LYS A 1 85 ? -0.866 4.638 12.210 1.00 97.00 85 LYS A C 1
ATOM 691 O O . LYS A 1 85 ? -1.601 4.822 13.174 1.00 97.00 85 LYS A O 1
ATOM 696 N N . ASN A 1 86 ? -1.234 3.874 11.178 1.00 97.69 86 ASN A N 1
ATOM 697 C CA . ASN A 1 86 ? -2.589 3.336 10.986 1.00 97.69 86 ASN A CA 1
ATOM 698 C C . ASN A 1 86 ? -2.594 1.814 10.750 1.00 97.69 86 ASN A C 1
ATOM 700 O O . ASN A 1 86 ? -3.446 1.283 10.030 1.00 97.69 86 ASN A O 1
ATOM 704 N N . LYS A 1 87 ? -1.653 1.091 11.365 1.00 97.19 87 LYS A N 1
ATOM 705 C CA . LYS A 1 87 ? -1.424 -0.347 11.148 1.00 97.19 87 LYS A CA 1
ATOM 706 C C . LYS A 1 87 ? -2.704 -1.197 11.216 1.00 97.19 87 LYS A C 1
ATOM 708 O O . LYS A 1 87 ? -2.927 -1.970 10.282 1.00 97.19 87 LYS A O 1
ATOM 713 N N . PRO A 1 88 ? -3.605 -1.042 12.211 1.00 97.81 88 PRO A N 1
ATOM 714 C CA . PRO A 1 88 ? -4.840 -1.831 12.266 1.00 97.81 88 PRO A CA 1
ATOM 715 C C . PRO A 1 88 ? -5.754 -1.638 11.047 1.00 97.81 88 PRO A C 1
ATOM 717 O O . PRO A 1 88 ? -6.319 -2.610 10.543 1.00 97.81 88 PRO A O 1
ATOM 720 N N . MET A 1 89 ? -5.867 -0.405 10.540 1.00 97.38 89 MET A N 1
ATOM 721 C CA . MET A 1 89 ? -6.694 -0.064 9.377 1.00 97.38 89 MET A CA 1
ATOM 722 C C . MET A 1 89 ? -6.161 -0.740 8.110 1.00 97.38 89 MET A C 1
ATOM 724 O O . MET A 1 89 ? -6.915 -1.379 7.375 1.00 97.38 89 MET A O 1
ATOM 728 N N . VAL A 1 90 ? -4.848 -0.667 7.887 1.00 97.94 90 VAL A N 1
ATOM 729 C CA . VAL A 1 90 ? -4.202 -1.285 6.722 1.00 97.94 90 VAL A CA 1
ATOM 730 C C . VAL A 1 90 ? -4.288 -2.809 6.787 1.00 97.94 90 VAL A C 1
ATOM 732 O O . VAL A 1 90 ? -4.663 -3.445 5.803 1.00 97.94 90 VAL A O 1
ATOM 735 N N . LEU A 1 91 ? -4.027 -3.411 7.953 1.00 97.88 91 LEU A N 1
ATOM 736 C CA . LEU A 1 91 ? -4.140 -4.862 8.131 1.00 97.88 91 LEU A CA 1
ATOM 737 C C . LEU A 1 91 ? -5.579 -5.359 7.939 1.00 97.88 91 LEU A C 1
ATOM 739 O O . LEU A 1 91 ? -5.779 -6.432 7.370 1.00 97.88 91 LEU A O 1
ATOM 743 N N . LYS A 1 92 ? -6.586 -4.587 8.369 1.00 98.25 92 LYS A N 1
ATOM 744 C CA . LYS A 1 92 ? -8.002 -4.881 8.099 1.00 98.25 92 LYS A CA 1
ATOM 745 C C . LYS A 1 92 ? -8.288 -4.841 6.597 1.00 98.25 92 LYS A C 1
ATOM 747 O O . LYS A 1 92 ? -8.852 -5.801 6.077 1.00 98.25 92 LYS A O 1
ATOM 752 N N . ALA A 1 93 ? -7.856 -3.789 5.901 1.00 97.62 93 ALA A N 1
ATOM 753 C CA . ALA A 1 93 ? -8.051 -3.646 4.458 1.00 97.62 93 ALA A CA 1
ATOM 754 C C . ALA A 1 93 ? -7.353 -4.760 3.656 1.00 97.62 93 ALA A C 1
ATOM 756 O O . ALA A 1 93 ? -7.894 -5.239 2.662 1.00 97.62 93 ALA A O 1
ATOM 757 N N . LEU A 1 94 ? -6.197 -5.246 4.121 1.00 97.94 94 LEU A N 1
ATOM 758 C CA . LEU A 1 94 ? -5.465 -6.345 3.490 1.00 97.94 94 LEU A CA 1
ATOM 759 C C . LEU A 1 94 ? -6.180 -7.709 3.575 1.00 97.94 94 LEU A C 1
ATOM 761 O O . LEU A 1 94 ? -5.853 -8.623 2.815 1.00 97.94 94 LEU A O 1
ATOM 765 N N . LYS A 1 95 ? -7.171 -7.884 4.462 1.00 97.31 95 LYS A N 1
ATOM 766 C CA . LYS A 1 95 ? -7.879 -9.168 4.610 1.00 97.31 95 LYS A CA 1
ATOM 767 C C . LYS A 1 95 ? -8.660 -9.584 3.360 1.00 97.31 95 LYS A C 1
ATOM 769 O O . LYS A 1 95 ? -8.871 -10.782 3.197 1.00 97.31 95 LYS A O 1
ATOM 774 N N . LYS A 1 96 ? -9.043 -8.638 2.486 1.00 96.00 96 LYS A N 1
ATOM 775 C CA . LYS A 1 96 ? -9.793 -8.921 1.244 1.00 96.00 96 LYS A CA 1
ATOM 776 C C . LYS A 1 96 ? -8.969 -9.657 0.176 1.00 96.00 96 LYS A C 1
ATOM 778 O O . LYS A 1 96 ? -9.537 -10.183 -0.774 1.00 96.00 96 LYS A O 1
ATOM 783 N N . TYR A 1 97 ? -7.642 -9.685 0.312 1.00 96.50 97 TYR A N 1
ATOM 784 C CA . TYR A 1 97 ? -6.744 -10.292 -0.669 1.00 96.50 97 TYR A CA 1
ATOM 785 C C . TYR A 1 97 ? -6.375 -11.732 -0.318 1.00 96.50 97 TYR A C 1
ATOM 787 O O . TYR A 1 97 ? -6.493 -12.179 0.828 1.00 96.50 97 TYR A O 1
ATOM 795 N N . LYS A 1 98 ? -5.858 -12.458 -1.316 1.00 96.44 98 LYS A N 1
ATOM 796 C CA . LYS A 1 98 ? -5.336 -13.815 -1.130 1.00 96.44 98 LYS A CA 1
ATOM 797 C C . LYS A 1 98 ? -4.219 -13.813 -0.087 1.00 96.44 98 LYS A C 1
ATOM 799 O O . LYS A 1 98 ? -3.432 -12.871 -0.010 1.00 96.44 98 LYS A O 1
ATOM 804 N N . LYS A 1 99 ? -4.121 -14.905 0.680 1.00 96.31 99 LYS A N 1
ATOM 805 C CA . LYS A 1 99 ? -3.163 -15.057 1.790 1.00 96.31 99 LYS A CA 1
ATOM 806 C C . LYS A 1 99 ? -1.728 -14.678 1.391 1.00 96.31 99 LYS A C 1
ATOM 808 O O . LYS A 1 99 ? -1.120 -13.858 2.064 1.00 96.31 99 LYS A O 1
ATOM 813 N N . LYS A 1 100 ? -1.251 -15.198 0.257 1.00 95.62 100 LYS A N 1
ATOM 814 C CA . LYS A 1 100 ? 0.090 -14.913 -0.273 1.00 95.62 100 LYS A CA 1
ATOM 815 C C . LYS A 1 100 ? 0.319 -13.422 -0.547 1.00 95.62 100 LYS A C 1
ATOM 817 O O . LYS A 1 100 ? 1.361 -12.888 -0.189 1.00 95.62 100 LYS A O 1
ATOM 822 N N . ASP A 1 101 ? -0.660 -12.754 -1.153 1.00 95.81 101 ASP A N 1
ATOM 823 C CA 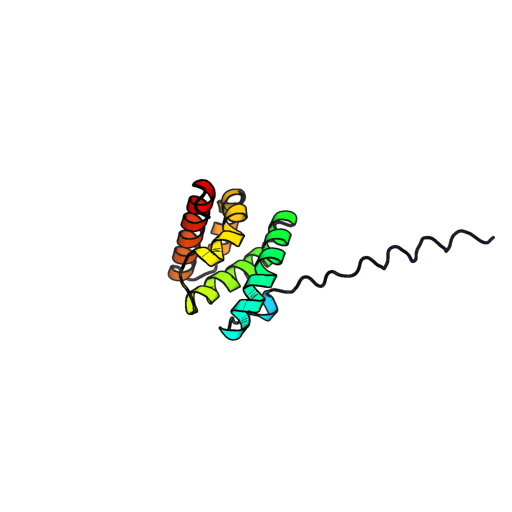. ASP A 1 101 ? -0.536 -11.348 -1.545 1.00 95.81 101 ASP A CA 1
ATOM 824 C C . ASP A 1 101 ? -0.542 -10.424 -0.327 1.00 95.81 101 ASP A C 1
ATOM 826 O O . ASP A 1 101 ? 0.266 -9.501 -0.246 1.00 95.81 101 ASP A O 1
ATOM 830 N N . ARG A 1 102 ? -1.418 -10.692 0.653 1.00 95.88 102 ARG A N 1
ATOM 831 C CA . ARG A 1 102 ? -1.462 -9.902 1.891 1.00 95.88 102 ARG A CA 1
ATOM 832 C C . ARG A 1 102 ? -0.243 -10.129 2.784 1.00 95.88 102 ARG A C 1
ATOM 834 O O . ARG A 1 102 ? 0.176 -9.193 3.455 1.00 95.88 102 ARG A O 1
ATOM 841 N N . GLU A 1 103 ? 0.314 -11.341 2.810 1.00 97.19 103 GLU A N 1
ATOM 842 C CA . GLU A 1 103 ? 1.535 -11.639 3.568 1.00 97.19 103 GLU A CA 1
ATOM 843 C C . GLU A 1 103 ? 2.731 -10.901 2.971 1.00 97.19 103 GLU A C 1
ATOM 845 O O . GLU A 1 103 ? 3.433 -10.211 3.706 1.00 97.19 103 GLU A O 1
ATOM 850 N N . LEU A 1 104 ? 2.889 -10.947 1.644 1.00 97.62 104 LEU A N 1
ATOM 851 C CA . LEU A 1 104 ? 3.944 -10.210 0.954 1.00 97.62 104 LEU A CA 1
ATOM 852 C C . LEU A 1 104 ? 3.784 -8.691 1.118 1.00 97.62 104 LEU A C 1
ATOM 854 O O . LEU A 1 104 ? 4.741 -8.009 1.468 1.00 97.62 104 LEU A O 1
ATOM 858 N N . ALA A 1 105 ? 2.568 -8.161 0.948 1.00 97.56 105 ALA A N 1
ATOM 859 C CA . ALA A 1 105 ? 2.306 -6.734 1.139 1.00 97.56 105 ALA A CA 1
ATOM 860 C C . ALA A 1 105 ? 2.616 -6.282 2.574 1.00 97.56 105 ALA A C 1
ATOM 862 O O . ALA A 1 105 ? 3.223 -5.234 2.777 1.00 97.56 105 ALA A O 1
ATOM 863 N N . LYS A 1 106 ? 2.231 -7.082 3.578 1.00 98.25 106 LYS A N 1
ATOM 864 C CA . LYS A 1 106 ? 2.556 -6.805 4.981 1.00 98.25 106 LYS A CA 1
ATOM 865 C C . LYS A 1 106 ? 4.067 -6.827 5.215 1.00 98.25 106 LYS A C 1
ATOM 867 O O . LYS A 1 106 ? 4.573 -5.934 5.883 1.00 98.25 106 LYS A O 1
ATOM 872 N N . GLN A 1 107 ? 4.770 -7.825 4.682 1.00 98.06 107 GLN A N 1
ATOM 873 C CA . GLN A 1 107 ? 6.220 -7.936 4.823 1.00 98.06 107 GLN A CA 1
ATOM 874 C C . GLN A 1 107 ? 6.928 -6.721 4.216 1.00 98.06 107 GLN A C 1
ATOM 876 O O . GLN A 1 107 ? 7.757 -6.117 4.885 1.00 98.06 107 GLN A O 1
ATOM 881 N N . ASN A 1 108 ? 6.555 -6.319 3.000 1.00 98.06 108 ASN A N 1
ATOM 882 C CA . ASN A 1 108 ? 7.132 -5.147 2.344 1.00 98.06 108 ASN A CA 1
ATOM 883 C C . ASN A 1 108 ? 6.838 -3.849 3.107 1.00 98.06 108 ASN A C 1
ATOM 885 O O . ASN A 1 108 ? 7.726 -3.017 3.239 1.00 98.06 108 ASN A O 1
ATOM 889 N N . LEU A 1 109 ? 5.635 -3.693 3.669 1.00 98.00 109 LEU A N 1
ATOM 890 C CA . LEU A 1 109 ? 5.305 -2.557 4.537 1.00 98.00 109 LEU A CA 1
ATOM 891 C C . LEU A 1 109 ? 6.117 -2.541 5.839 1.00 98.00 109 LEU A C 1
ATOM 893 O O . LEU A 1 109 ? 6.540 -1.472 6.268 1.00 98.00 109 LEU A O 1
ATOM 897 N N . ASP A 1 110 ? 6.317 -3.698 6.476 1.00 97.94 110 ASP A N 1
ATOM 898 C CA . ASP A 1 110 ? 7.127 -3.803 7.694 1.00 97.94 110 ASP A CA 1
ATOM 899 C C . ASP A 1 110 ? 8.615 -3.514 7.399 1.00 97.94 110 ASP A C 1
ATOM 901 O O . ASP A 1 110 ? 9.241 -2.782 8.159 1.00 97.94 110 ASP A O 1
ATOM 905 N N . ILE A 1 111 ? 9.166 -4.022 6.286 1.00 96.94 111 ILE A N 1
ATOM 906 C CA . ILE A 1 111 ? 10.547 -3.731 5.854 1.00 96.94 111 ILE A CA 1
ATOM 907 C C . ILE A 1 111 ? 10.701 -2.242 5.540 1.00 96.94 111 ILE A C 1
ATOM 909 O O . ILE A 1 111 ? 11.557 -1.590 6.125 1.00 96.94 111 ILE A O 1
ATOM 913 N N . ALA A 1 112 ? 9.840 -1.690 4.683 1.00 96.06 112 ALA A N 1
ATOM 914 C CA . ALA A 1 112 ? 9.896 -0.283 4.299 1.00 96.06 112 ALA A CA 1
ATOM 915 C C . ALA A 1 112 ? 9.791 0.653 5.514 1.00 96.06 112 ALA A C 1
ATOM 917 O O . ALA A 1 112 ? 10.519 1.634 5.612 1.00 96.06 112 ALA A O 1
ATOM 918 N N . LEU A 1 113 ? 8.914 0.337 6.474 1.00 96.44 113 LEU A N 1
ATOM 919 C CA . LEU A 1 113 ? 8.807 1.108 7.711 1.00 96.44 113 LEU A CA 1
ATOM 920 C C . LEU A 1 113 ? 10.094 1.037 8.544 1.00 96.44 113 LEU A C 1
ATOM 922 O O . LEU A 1 113 ? 10.516 2.057 9.081 1.00 96.44 113 LEU A O 1
ATOM 926 N N . ASN A 1 114 ? 10.714 -0.139 8.650 1.00 96.00 114 ASN A N 1
ATOM 927 C CA . ASN A 1 114 ? 11.966 -0.301 9.388 1.00 96.00 114 ASN A CA 1
ATOM 928 C C . ASN A 1 114 ? 13.127 0.459 8.731 1.00 96.00 114 ASN A C 1
ATOM 930 O O . ASN A 1 114 ? 13.876 1.123 9.442 1.00 96.00 114 ASN A O 1
ATOM 934 N N . GLU A 1 115 ? 13.261 0.413 7.403 1.00 94.06 115 GLU A N 1
ATOM 935 C CA . GLU A 1 115 ? 14.307 1.159 6.686 1.00 94.06 115 GLU A CA 1
ATOM 936 C C . GLU A 1 115 ? 14.158 2.675 6.882 1.00 94.06 115 GLU A C 1
ATOM 938 O O . GLU A 1 115 ? 15.140 3.357 7.177 1.00 94.06 115 GLU A O 1
ATOM 943 N N . LEU A 1 116 ? 12.922 3.190 6.843 1.00 91.25 116 LEU A N 1
ATOM 944 C CA . LEU A 1 116 ? 12.634 4.600 7.134 1.00 91.25 116 LEU A CA 1
ATOM 945 C C . LEU A 1 116 ? 12.964 4.986 8.585 1.00 91.25 116 LEU A C 1
ATOM 947 O O . LEU A 1 116 ? 13.467 6.079 8.829 1.00 91.25 116 LEU A O 1
ATOM 951 N N . ILE A 1 117 ? 12.687 4.109 9.556 1.00 89.94 117 ILE A N 1
ATOM 952 C CA . ILE A 1 117 ? 13.007 4.354 10.974 1.00 89.94 117 ILE A CA 1
ATOM 953 C C . ILE A 1 117 ? 14.523 4.371 11.205 1.00 89.94 117 ILE A C 1
ATOM 955 O O . ILE A 1 117 ? 15.011 5.185 11.986 1.00 89.94 117 ILE A O 1
ATOM 959 N N . ASN A 1 118 ? 15.262 3.494 10.526 1.00 89.38 118 ASN A N 1
ATOM 960 C CA . ASN A 1 118 ? 16.710 3.355 10.684 1.00 89.38 118 ASN A CA 1
ATOM 961 C C . ASN A 1 118 ? 17.521 4.382 9.869 1.00 89.38 118 ASN A C 1
ATOM 963 O O . ASN A 1 118 ? 18.744 4.398 9.979 1.00 89.38 118 ASN A O 1
ATOM 967 N N . GLY A 1 119 ? 16.865 5.241 9.080 1.00 75.38 119 GLY A N 1
ATOM 968 C CA . GLY A 1 119 ? 17.518 6.279 8.272 1.00 75.38 119 GLY A CA 1
ATOM 969 C C . GLY A 1 119 ? 18.181 5.766 6.989 1.00 75.38 119 GLY A C 1
ATOM 970 O O . GLY A 1 119 ? 19.053 6.443 6.450 1.00 75.38 119 GLY A O 1
ATOM 971 N N . ASN A 1 120 ? 17.778 4.586 6.512 1.00 67.50 120 ASN A N 1
ATOM 972 C CA . ASN A 1 120 ? 18.293 3.952 5.293 1.00 67.50 120 ASN A CA 1
ATOM 973 C C . ASN A 1 120 ? 17.369 4.130 4.071 1.00 67.50 120 ASN A C 1
ATOM 975 O O . ASN A 1 120 ? 17.697 3.636 2.991 1.00 67.50 120 ASN A O 1
ATOM 979 N N . GLY A 1 121 ? 16.209 4.767 4.259 1.00 57.19 121 GLY A N 1
ATOM 980 C CA . GLY A 1 121 ? 15.196 5.018 3.225 1.00 57.19 121 GLY A CA 1
ATOM 981 C C . GLY A 1 121 ? 15.136 6.468 2.767 1.00 57.19 121 GLY A C 1
ATOM 982 O O . GLY A 1 121 ? 15.503 7.359 3.566 1.00 57.19 121 GLY A O 1
#

Sequence (121 aa):
MLKLIKVLLLSLFLSQLASADINKYLPLKKSHLPAVYKVIGKSVAELEKTKNEALLGKILDVYIQHHKFDKTYYFYEILAPFYGKNKPMVLKALKKYKKKDRELAKQNLDIALNELINGNG

pLDDT: mean 85.64, std 18.03, range [40.81, 98.25]